Protein AF-A0A1E4U0D0-F1 (afdb_monomer_lite)

Foldseek 3Di:
DDDDPVNVVVVCVVVCVVVVVVVVVVVVCCVDPVVVVVVVVLVVLVVVVCVVPVCLVVDDPVVSVVVSVVVVCVVVVVVVVVVVVVVVVVVVVVVVVVVVVVVVVVVVVVVVVPPPPDDDD

Organism: NCBI:txid669874

InterPro domains:
  IPR055264 BOD1/SHG1 domain [PF05205] (7-103)

pLDDT: mean 73.07, std 14.25, range [39.97, 93.31]

Sequence (121 aa):
MEQDPKQLLNVYKKKGYFDNERKQLLDNFKSSSNYNKLVEDLKEFVTRKVKENPEILFKNKGQMAALIQGEFINSYSLEINKLTRVNNDTKKELQDKIFKDIKSLIEIDTVGQGKEQQKAD

Radius of gyration: 27.48 Å; chains: 1; bounding box: 97×25×54 Å

Structure (mmCIF, N/CA/C/O backbone):
data_AF-A0A1E4U0D0-F1
#
_entry.id   AF-A0A1E4U0D0-F1
#
loop_
_atom_site.group_PDB
_atom_site.id
_atom_site.type_symbol
_atom_site.label_atom_id
_atom_site.label_alt_id
_atom_site.label_comp_id
_atom_site.label_asym_id
_atom_site.label_entity_id
_atom_site.label_seq_id
_atom_site.pdbx_PDB_ins_code
_atom_site.Cartn_x
_atom_site.Cartn_y
_atom_site.Cartn_z
_atom_site.occupancy
_atom_site.B_iso_or_equiv
_atom_site.auth_seq_id
_atom_site.auth_comp_id
_atom_site.auth_asym_id
_atom_site.auth_atom_id
_atom_site.pdbx_PDB_model_num
ATOM 1 N N . MET A 1 1 ? 24.070 5.489 -35.897 1.00 43.84 1 MET A N 1
ATOM 2 C CA . MET A 1 1 ? 23.100 6.563 -35.601 1.00 43.84 1 MET A CA 1
ATOM 3 C C . MET A 1 1 ? 22.718 6.431 -34.143 1.00 43.84 1 MET A C 1
ATOM 5 O O . MET A 1 1 ? 22.074 5.456 -33.778 1.00 43.84 1 MET A O 1
ATOM 9 N N . GLU A 1 2 ? 23.225 7.337 -33.317 1.00 52.22 2 GLU A N 1
ATOM 10 C CA . GLU A 1 2 ? 22.954 7.402 -31.881 1.00 52.22 2 GLU A CA 1
ATOM 11 C C . GLU A 1 2 ? 21.475 7.775 -31.689 1.00 52.22 2 GLU A C 1
ATOM 13 O O . GLU A 1 2 ? 21.021 8.777 -32.242 1.00 52.22 2 GLU A O 1
ATOM 18 N N . GLN A 1 3 ? 20.682 6.933 -31.018 1.00 65.94 3 GLN A N 1
ATOM 19 C CA . GLN A 1 3 ? 19.269 7.252 -30.793 1.00 65.94 3 GLN A CA 1
ATOM 20 C C . GLN A 1 3 ? 19.157 8.301 -29.686 1.00 65.94 3 GLN A C 1
ATOM 22 O O . GLN A 1 3 ? 19.582 8.057 -28.559 1.00 65.94 3 GLN A O 1
ATOM 27 N N . ASP A 1 4 ? 18.550 9.446 -30.009 1.00 80.88 4 ASP A N 1
ATOM 28 C CA . ASP A 1 4 ? 18.198 10.492 -29.046 1.00 80.88 4 ASP A CA 1
ATOM 29 C C . ASP A 1 4 ? 17.421 9.867 -27.862 1.00 80.88 4 ASP A C 1
ATOM 31 O O . ASP A 1 4 ? 16.410 9.185 -28.088 1.00 80.88 4 ASP A O 1
ATOM 35 N N . PRO A 1 5 ? 17.843 10.090 -26.601 1.00 79.00 5 PRO A N 1
ATOM 36 C CA . PRO A 1 5 ? 17.157 9.597 -25.405 1.00 79.00 5 PRO A CA 1
ATOM 37 C C . PRO A 1 5 ? 15.639 9.840 -25.393 1.00 79.00 5 PRO A C 1
ATOM 39 O O . PRO A 1 5 ? 14.879 9.022 -24.862 1.00 79.00 5 PRO A O 1
ATOM 42 N N . LYS A 1 6 ? 15.157 10.923 -26.019 1.00 82.31 6 LYS A N 1
ATOM 43 C CA . LYS A 1 6 ? 13.714 11.203 -26.139 1.00 82.31 6 LYS A CA 1
ATOM 44 C C . LYS A 1 6 ? 12.990 10.219 -27.060 1.00 82.31 6 LYS A C 1
ATOM 46 O O . LYS A 1 6 ? 11.843 9.851 -26.793 1.00 82.31 6 LYS A O 1
ATOM 51 N N . GLN A 1 7 ? 13.641 9.776 -28.132 1.00 82.00 7 GLN A N 1
ATOM 52 C CA . GLN A 1 7 ? 13.082 8.790 -29.056 1.00 82.00 7 GLN A CA 1
ATOM 53 C C . GLN A 1 7 ? 13.008 7.411 -28.397 1.00 82.00 7 GLN A C 1
ATOM 55 O O . GLN A 1 7 ? 11.966 6.757 -28.476 1.00 82.00 7 GLN A O 1
ATOM 60 N N . LEU A 1 8 ? 14.051 7.024 -27.658 1.00 79.88 8 LEU A N 1
ATOM 61 C CA . LEU A 1 8 ? 14.071 5.792 -26.863 1.00 79.88 8 LEU A CA 1
ATOM 62 C C . LEU A 1 8 ? 12.940 5.761 -25.826 1.00 79.88 8 LEU A C 1
ATOM 64 O O . LEU A 1 8 ? 12.212 4.771 -25.739 1.00 79.88 8 LEU A O 1
ATOM 68 N N . LEU A 1 9 ? 12.721 6.865 -25.103 1.00 81.50 9 LEU A N 1
ATOM 69 C CA . LEU A 1 9 ? 11.625 6.976 -24.135 1.00 81.50 9 LEU A CA 1
ATOM 70 C C . LEU A 1 9 ? 10.245 6.824 -24.795 1.00 81.50 9 LEU A C 1
ATOM 72 O O . LEU A 1 9 ? 9.367 6.141 -24.264 1.00 81.50 9 LEU A O 1
ATOM 76 N N . ASN A 1 10 ? 10.046 7.441 -25.961 1.00 80.56 10 ASN A N 1
ATOM 77 C CA . ASN A 1 10 ? 8.787 7.342 -26.698 1.00 80.56 10 ASN A CA 1
ATOM 78 C C . ASN A 1 10 ? 8.530 5.922 -27.211 1.00 80.56 10 ASN A C 1
ATOM 80 O O . ASN A 1 10 ? 7.397 5.446 -27.135 1.00 80.56 10 ASN A O 1
ATOM 84 N N . VAL A 1 11 ? 9.564 5.232 -27.695 1.00 81.44 11 VAL A N 1
ATOM 85 C CA . VAL A 1 11 ? 9.466 3.824 -28.103 1.00 81.44 11 VAL A CA 1
ATOM 86 C C . VAL A 1 11 ? 9.152 2.939 -26.898 1.00 81.44 11 VAL A C 1
ATOM 88 O O . VAL A 1 11 ? 8.252 2.105 -26.984 1.00 81.44 11 VAL A O 1
ATOM 91 N N . TYR A 1 12 ? 9.828 3.151 -25.767 1.00 78.69 12 TYR A N 1
ATOM 92 C CA . TYR A 1 12 ? 9.607 2.395 -24.533 1.00 78.69 12 TYR A CA 1
ATOM 93 C C . TYR A 1 12 ? 8.161 2.513 -24.026 1.00 78.69 12 TYR A C 1
ATOM 95 O O . TYR A 1 12 ? 7.524 1.504 -23.719 1.00 78.69 12 TYR A O 1
ATOM 103 N N . LYS A 1 13 ? 7.606 3.734 -24.018 1.00 79.06 13 LYS A N 1
ATOM 104 C CA . LYS A 1 13 ? 6.204 3.987 -23.646 1.00 79.06 13 LYS A CA 1
ATOM 105 C C . LYS A 1 13 ? 5.216 3.393 -24.652 1.00 79.06 13 LYS A C 1
ATOM 107 O O . LYS A 1 13 ? 4.300 2.689 -24.247 1.00 79.06 13 LYS A O 1
ATOM 112 N N . LYS A 1 14 ? 5.406 3.631 -25.958 1.00 85.12 14 LYS A N 1
ATOM 113 C CA . LYS A 1 14 ? 4.504 3.121 -27.013 1.00 85.12 14 LYS A CA 1
ATOM 114 C C . LYS A 1 14 ? 4.439 1.596 -27.057 1.00 85.12 14 LYS A C 1
ATOM 116 O O . LYS A 1 14 ? 3.398 1.049 -27.399 1.00 85.12 14 LYS A O 1
ATOM 121 N N . LYS A 1 15 ? 5.537 0.916 -26.720 1.00 87.06 15 LYS A N 1
ATOM 122 C CA . LYS A 1 15 ? 5.593 -0.549 -26.646 1.00 87.06 15 LYS A CA 1
ATOM 123 C C . LYS A 1 15 ? 4.954 -1.127 -25.377 1.00 87.06 15 LYS A C 1
ATOM 125 O O . LYS A 1 15 ? 4.898 -2.345 -25.248 1.00 87.06 15 LYS A O 1
ATOM 130 N N . GLY A 1 16 ? 4.490 -0.288 -24.447 1.00 87.25 16 GLY A N 1
ATOM 131 C CA . GLY A 1 16 ? 3.831 -0.731 -23.217 1.00 87.25 16 GLY A CA 1
ATOM 132 C C . GLY A 1 16 ? 4.770 -1.402 -22.213 1.00 87.25 16 GLY A C 1
ATOM 133 O O . GLY A 1 16 ? 4.301 -2.067 -21.295 1.00 87.25 16 GLY A O 1
ATOM 134 N N . TYR A 1 17 ? 6.092 -1.245 -22.356 1.00 85.62 17 TYR A N 1
ATOM 135 C CA . TYR A 1 17 ? 7.044 -1.879 -21.439 1.00 85.62 17 TYR A CA 1
ATOM 136 C C . TYR A 1 17 ? 6.864 -1.388 -20.006 1.00 85.62 17 TYR A C 1
ATOM 138 O O . TYR A 1 17 ? 6.862 -2.197 -19.090 1.00 85.62 17 TYR A O 1
ATOM 146 N N . PHE A 1 18 ? 6.606 -0.093 -19.817 1.00 82.69 18 PHE A N 1
ATOM 147 C CA . PHE A 1 18 ? 6.298 0.452 -18.496 1.00 82.69 18 PHE A CA 1
ATOM 148 C C . PHE A 1 18 ? 5.082 -0.226 -17.848 1.00 82.69 18 PHE A C 1
ATOM 150 O O . PHE A 1 18 ? 5.133 -0.603 -16.680 1.00 82.69 18 PHE A O 1
ATOM 157 N N . ASP A 1 19 ? 3.994 -0.398 -18.602 1.00 85.88 19 ASP A N 1
ATOM 158 C CA . ASP A 1 19 ? 2.770 -1.008 -18.082 1.00 85.88 19 ASP A CA 1
ATOM 159 C C . ASP A 1 19 ? 2.967 -2.496 -17.773 1.00 85.88 19 ASP A C 1
ATOM 161 O O . ASP A 1 19 ? 2.460 -2.987 -16.762 1.00 85.88 19 ASP A O 1
ATOM 165 N N . ASN A 1 20 ? 3.755 -3.200 -18.592 1.00 88.88 20 ASN A N 1
ATOM 166 C CA . ASN A 1 20 ? 4.124 -4.593 -18.350 1.00 88.88 20 ASN A CA 1
ATOM 167 C C . ASN A 1 20 ? 4.979 -4.750 -17.090 1.00 88.88 20 ASN A C 1
ATOM 169 O O . ASN A 1 20 ? 4.644 -5.573 -16.241 1.00 88.88 20 ASN A O 1
ATOM 173 N N . GLU A 1 21 ? 6.023 -3.937 -16.931 1.00 88.38 21 GLU A N 1
ATOM 174 C CA . GLU A 1 21 ? 6.866 -3.937 -15.729 1.00 88.38 21 GLU A CA 1
ATOM 175 C C . GLU A 1 21 ? 6.043 -3.595 -14.483 1.00 88.38 21 GLU A C 1
ATOM 177 O O . GLU A 1 21 ? 6.121 -4.277 -13.463 1.00 88.38 21 GLU A O 1
ATOM 182 N N . ARG A 1 22 ? 5.166 -2.586 -14.574 1.00 84.25 22 ARG A N 1
ATOM 183 C CA . ARG A 1 22 ? 4.253 -2.222 -13.484 1.00 84.25 22 ARG A CA 1
ATOM 184 C C . ARG A 1 22 ? 3.334 -3.384 -13.103 1.00 84.25 22 ARG A C 1
ATOM 186 O O . ARG A 1 22 ? 3.099 -3.608 -11.914 1.00 84.25 22 ARG A O 1
ATOM 193 N N . LYS A 1 23 ? 2.797 -4.105 -14.089 1.00 92.00 23 LYS A N 1
ATOM 194 C CA . LYS A 1 23 ? 1.945 -5.274 -13.858 1.00 92.00 23 LYS A CA 1
ATOM 195 C C . LYS A 1 23 ? 2.730 -6.405 -13.197 1.00 92.00 23 LYS A C 1
ATOM 197 O O . LYS A 1 23 ? 2.281 -6.918 -12.178 1.00 92.00 23 LYS A O 1
ATOM 202 N N . GLN A 1 24 ? 3.907 -6.740 -13.722 1.00 92.88 24 GLN A N 1
ATOM 203 C CA . GLN A 1 24 ? 4.771 -7.772 -13.148 1.00 92.88 24 GLN A CA 1
ATOM 204 C C . GLN A 1 24 ? 5.170 -7.440 -11.711 1.00 92.88 24 GLN A C 1
ATOM 206 O O . GLN A 1 24 ? 5.067 -8.294 -10.836 1.00 92.88 24 GLN A O 1
ATOM 211 N N . LEU A 1 25 ? 5.547 -6.191 -11.435 1.00 90.62 25 LEU A N 1
ATOM 212 C CA . LEU A 1 25 ? 5.862 -5.737 -10.084 1.00 90.62 25 LEU A CA 1
ATOM 213 C C . LEU A 1 25 ? 4.676 -5.938 -9.130 1.00 90.62 25 LEU A C 1
ATOM 215 O O . LEU A 1 25 ? 4.857 -6.415 -8.009 1.00 90.62 25 LEU A O 1
ATOM 219 N N . LEU A 1 26 ? 3.462 -5.600 -9.573 1.00 88.25 26 LEU A N 1
ATOM 220 C CA . LEU A 1 26 ? 2.252 -5.777 -8.776 1.00 88.25 26 LEU A CA 1
ATOM 221 C C . LEU A 1 26 ? 1.927 -7.257 -8.537 1.00 88.25 26 LEU A C 1
ATOM 223 O O . LEU A 1 26 ? 1.541 -7.626 -7.428 1.00 88.25 26 LEU A O 1
ATOM 227 N N . ASP A 1 27 ? 2.068 -8.096 -9.558 1.00 93.31 27 ASP A N 1
ATOM 228 C CA . ASP A 1 27 ? 1.790 -9.528 -9.455 1.00 93.31 27 ASP A CA 1
ATOM 229 C C . ASP A 1 27 ? 2.817 -10.218 -8.542 1.00 93.31 27 ASP A C 1
ATOM 231 O O . ASP A 1 27 ? 2.438 -10.967 -7.638 1.00 93.31 27 ASP A O 1
ATOM 235 N N . ASN A 1 28 ? 4.096 -9.854 -8.664 1.00 92.50 28 ASN A N 1
ATOM 236 C CA . ASN A 1 28 ? 5.154 -10.296 -7.757 1.00 92.50 28 ASN A CA 1
ATOM 237 C C . ASN A 1 28 ? 4.861 -9.866 -6.317 1.00 92.50 28 ASN A C 1
ATOM 239 O O . ASN A 1 28 ? 4.946 -10.686 -5.401 1.00 92.50 28 ASN A O 1
ATOM 243 N N . PHE A 1 29 ? 4.448 -8.611 -6.108 1.00 90.38 29 PHE A N 1
ATOM 244 C CA . PHE A 1 29 ? 4.056 -8.131 -4.786 1.00 90.38 29 PHE A CA 1
ATOM 245 C C . PHE A 1 29 ? 2.919 -8.971 -4.194 1.00 90.38 29 PHE A C 1
ATOM 247 O O . PHE A 1 29 ? 3.065 -9.451 -3.073 1.00 90.38 29 PHE A O 1
ATOM 254 N N . LYS A 1 30 ? 1.840 -9.226 -4.946 1.00 90.19 30 LYS A N 1
ATOM 255 C CA . LYS A 1 30 ? 0.706 -10.054 -4.485 1.00 90.19 30 LYS A CA 1
ATOM 256 C C . LYS A 1 30 ? 1.107 -11.483 -4.117 1.00 90.19 30 LYS A C 1
ATOM 258 O O . LYS A 1 30 ? 0.483 -12.078 -3.249 1.00 90.19 30 LYS A O 1
ATOM 263 N N . SER A 1 31 ? 2.129 -12.030 -4.773 1.00 91.75 31 SER A N 1
ATOM 264 C CA . SER A 1 31 ? 2.655 -13.368 -4.473 1.00 91.75 31 SER A CA 1
ATOM 265 C C . SER A 1 31 ? 3.620 -13.407 -3.277 1.00 91.75 31 SER A C 1
ATOM 267 O O . SER A 1 31 ? 3.971 -14.481 -2.795 1.00 91.75 31 SER A O 1
ATOM 269 N N . SER A 1 32 ? 4.063 -12.245 -2.791 1.00 92.00 32 SER A N 1
ATOM 270 C CA . SER A 1 32 ? 5.061 -12.140 -1.725 1.00 92.00 32 SER A CA 1
ATOM 271 C C . SER A 1 32 ? 4.462 -12.294 -0.321 1.00 92.00 32 SER A C 1
ATOM 273 O O . SER A 1 32 ? 3.293 -11.997 -0.076 1.00 92.00 32 SER A O 1
ATOM 275 N N . SER A 1 33 ? 5.301 -12.662 0.651 1.00 89.38 33 SER A N 1
ATOM 276 C CA . SER A 1 33 ? 4.928 -12.679 2.074 1.00 89.38 33 SER A CA 1
ATOM 277 C C . SER A 1 33 ? 4.520 -11.298 2.604 1.00 89.38 33 SER A C 1
ATOM 279 O O . SER A 1 33 ? 3.666 -11.205 3.483 1.00 89.38 33 SER A O 1
ATOM 281 N N . ASN A 1 34 ? 5.071 -10.221 2.034 1.00 84.69 34 ASN A N 1
ATOM 282 C CA . ASN A 1 34 ? 4.723 -8.848 2.400 1.00 84.69 34 ASN A CA 1
ATOM 283 C C . ASN A 1 34 ? 3.262 -8.513 2.083 1.00 84.69 34 ASN A C 1
ATOM 285 O O . ASN A 1 34 ? 2.647 -7.745 2.819 1.00 84.69 34 ASN A O 1
ATOM 289 N N . TYR A 1 35 ? 2.690 -9.094 1.023 1.00 88.69 35 TYR A N 1
ATOM 290 C CA . TYR A 1 35 ? 1.268 -8.926 0.725 1.00 88.69 35 TYR A CA 1
ATOM 291 C C . TYR A 1 35 ? 0.393 -9.572 1.799 1.00 88.69 35 TYR A C 1
ATOM 293 O O . TYR A 1 35 ? -0.544 -8.941 2.279 1.00 88.69 35 TYR A O 1
ATOM 301 N N . ASN A 1 36 ? 0.733 -10.788 2.233 1.00 87.62 36 ASN A N 1
ATOM 302 C CA . ASN A 1 36 ? -0.000 -11.464 3.306 1.00 87.62 36 ASN A CA 1
ATOM 303 C C . ASN A 1 36 ? 0.061 -10.664 4.609 1.00 87.62 36 ASN A C 1
ATOM 305 O O . ASN A 1 36 ? -0.977 -10.430 5.223 1.00 87.62 36 ASN A O 1
ATOM 309 N N . LYS A 1 37 ? 1.247 -10.154 4.960 1.00 87.88 37 LYS A N 1
ATOM 310 C CA . LYS A 1 37 ? 1.425 -9.279 6.122 1.00 87.88 37 LYS A CA 1
ATOM 311 C C . LYS A 1 37 ? 0.573 -8.010 6.021 1.00 87.88 37 LYS A C 1
ATOM 313 O O . LYS A 1 37 ? -0.133 -7.672 6.960 1.00 87.88 37 LYS A O 1
ATOM 318 N N . LEU A 1 38 ? 0.562 -7.349 4.860 1.00 84.62 38 LEU A N 1
ATOM 319 C CA . LEU A 1 38 ? -0.284 -6.173 4.636 1.00 84.62 38 LEU A CA 1
ATOM 320 C C . LEU A 1 38 ? -1.777 -6.495 4.814 1.00 84.62 38 LEU A C 1
ATOM 322 O O . LEU A 1 38 ? -2.523 -5.693 5.373 1.00 84.62 38 LEU A O 1
ATOM 326 N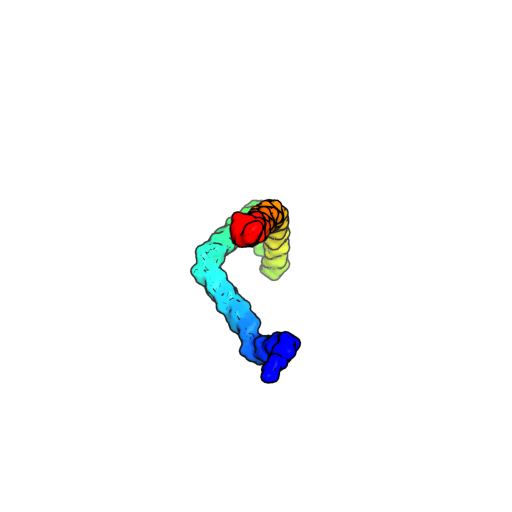 N . VAL A 1 39 ? -2.228 -7.655 4.332 1.00 85.94 39 VAL A N 1
ATOM 327 C CA . VAL A 1 39 ? -3.619 -8.098 4.493 1.00 85.94 39 VAL A CA 1
ATOM 328 C C . VAL A 1 39 ? -3.952 -8.367 5.963 1.00 85.94 39 VAL A C 1
ATOM 330 O O . VAL A 1 39 ? -5.053 -8.028 6.401 1.00 85.94 39 VAL A O 1
ATOM 333 N N . GLU A 1 40 ? -3.038 -8.969 6.722 1.00 88.50 40 GLU A N 1
ATOM 334 C CA . GLU A 1 40 ? -3.199 -9.210 8.161 1.00 88.50 40 GLU A CA 1
ATOM 335 C C . GLU A 1 40 ? -3.281 -7.902 8.946 1.00 88.50 40 GLU A C 1
ATOM 337 O O . GLU A 1 40 ? -4.267 -7.690 9.657 1.00 88.50 40 GLU A O 1
ATOM 342 N N . ASP A 1 41 ? -2.337 -6.988 8.725 1.00 84.25 41 ASP A N 1
ATOM 343 C CA . ASP A 1 41 ? -2.333 -5.672 9.360 1.0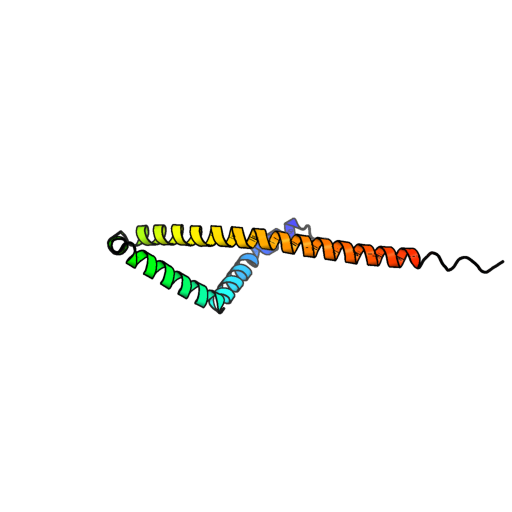0 84.25 41 ASP A CA 1
ATOM 344 C C . ASP A 1 41 ? -3.637 -4.905 9.070 1.00 84.25 41 ASP A C 1
ATOM 346 O O . ASP A 1 41 ? -4.228 -4.274 9.951 1.00 84.25 41 ASP A O 1
ATOM 350 N N . LEU A 1 42 ? -4.136 -4.983 7.830 1.00 83.38 42 LEU A N 1
ATOM 351 C CA . LEU A 1 42 ? -5.374 -4.317 7.430 1.00 83.38 42 LEU A CA 1
ATOM 352 C C . LEU A 1 42 ? -6.600 -4.932 8.119 1.00 83.38 42 LEU A C 1
ATOM 354 O O . LEU A 1 42 ? -7.493 -4.201 8.554 1.00 83.38 42 LEU A O 1
ATOM 358 N N . LYS A 1 43 ? -6.645 -6.261 8.276 1.00 86.75 43 LYS A N 1
ATOM 359 C CA . LYS A 1 43 ? -7.703 -6.941 9.043 1.00 86.75 43 LYS A CA 1
ATOM 360 C C . LYS A 1 43 ? -7.671 -6.543 10.513 1.00 86.75 43 LYS A C 1
ATOM 362 O O . LYS A 1 43 ? -8.732 -6.281 11.087 1.00 86.75 43 LYS A O 1
ATOM 367 N N . GLU A 1 44 ? -6.490 -6.486 11.120 1.00 87.25 44 GLU A N 1
ATOM 368 C CA . GLU A 1 44 ? -6.331 -6.070 12.514 1.00 87.25 44 GLU A CA 1
ATOM 369 C C . GLU A 1 44 ? -6.771 -4.615 12.701 1.00 87.25 44 GLU A C 1
ATOM 371 O O . GLU A 1 44 ? -7.574 -4.315 13.590 1.00 87.25 44 GLU A O 1
ATOM 376 N N . PHE A 1 45 ? -6.337 -3.726 11.806 1.00 83.19 45 PHE A N 1
ATOM 377 C CA . PHE A 1 45 ? -6.721 -2.320 11.816 1.00 83.19 45 PHE A CA 1
ATOM 378 C C . PHE A 1 45 ? -8.239 -2.141 11.724 1.00 83.19 45 PHE A C 1
ATOM 380 O O . PHE A 1 45 ? -8.830 -1.443 12.551 1.00 83.19 45 PHE A O 1
ATOM 387 N N . VAL A 1 46 ? -8.887 -2.802 10.759 1.00 83.38 46 VAL A N 1
ATOM 388 C CA . VAL A 1 46 ? -10.349 -2.761 10.599 1.00 83.38 46 VAL A CA 1
ATOM 389 C C . VAL A 1 46 ? -11.042 -3.311 11.842 1.00 83.38 46 VAL A C 1
ATOM 391 O O . VAL A 1 46 ? -11.964 -2.682 12.357 1.00 83.38 46 VAL A O 1
ATOM 394 N N . THR A 1 47 ? -10.580 -4.448 12.365 1.00 86.81 47 THR A N 1
ATOM 395 C CA . THR A 1 47 ? -11.156 -5.072 13.564 1.00 86.81 47 THR A CA 1
ATOM 396 C C . THR A 1 47 ? -11.085 -4.134 14.763 1.00 86.81 47 THR A C 1
ATOM 398 O O . THR A 1 47 ? -12.070 -3.971 15.485 1.00 86.81 47 THR A O 1
ATOM 401 N N . ARG A 1 48 ? -9.941 -3.478 14.968 1.00 87.25 48 ARG A N 1
ATOM 402 C CA . ARG A 1 48 ? -9.762 -2.490 16.031 1.00 87.25 48 ARG A CA 1
ATOM 403 C C . ARG A 1 48 ? -10.694 -1.293 15.843 1.00 87.25 48 ARG A C 1
ATOM 405 O O . ARG A 1 48 ? -11.360 -0.904 16.795 1.00 87.25 48 ARG A O 1
ATOM 412 N N . LYS A 1 49 ? -10.815 -0.765 14.623 1.00 83.06 49 LYS A N 1
ATOM 413 C CA . LYS A 1 49 ? -11.704 0.369 14.323 1.00 83.06 49 LYS A CA 1
ATOM 414 C C . LYS A 1 49 ? -13.178 0.049 14.543 1.00 83.06 49 LYS A C 1
ATOM 416 O O . LYS A 1 49 ? -13.905 0.874 15.084 1.00 83.06 49 LYS A O 1
ATOM 421 N N . VAL A 1 50 ? -13.606 -1.158 14.183 1.00 85.19 50 VAL A N 1
ATOM 422 C CA . VAL A 1 50 ? -14.970 -1.637 14.443 1.00 85.19 50 VAL A CA 1
ATOM 423 C C . VAL A 1 50 ? -15.221 -1.816 15.943 1.00 85.19 50 VAL A C 1
ATOM 425 O O . VAL A 1 50 ? -16.306 -1.490 16.410 1.00 85.19 50 VAL A O 1
ATOM 428 N N . LYS A 1 51 ? -14.232 -2.287 16.717 1.00 88.56 51 LYS A N 1
ATOM 429 C CA . LYS A 1 51 ? -14.341 -2.360 18.185 1.00 88.56 51 LYS A CA 1
ATOM 430 C C . LYS A 1 51 ? -14.424 -0.973 18.833 1.00 88.56 51 LYS A C 1
ATOM 432 O O . LYS A 1 51 ? -15.210 -0.794 19.754 1.00 88.56 51 LYS A O 1
ATOM 437 N N . GLU A 1 52 ? -13.623 -0.017 18.360 1.00 87.56 52 GLU A N 1
ATOM 438 C CA . GLU A 1 52 ? -13.622 1.377 18.834 1.00 87.56 52 GLU A CA 1
ATOM 439 C C . GLU A 1 52 ? -14.935 2.099 18.488 1.00 87.56 52 GLU A C 1
ATOM 441 O O . GLU A 1 52 ? -15.435 2.890 19.285 1.00 87.56 52 GLU A O 1
ATOM 446 N N . ASN A 1 53 ? -15.502 1.830 17.308 1.00 83.00 53 ASN A N 1
ATOM 447 C CA . ASN A 1 53 ? -16.748 2.433 16.850 1.00 83.00 53 ASN A CA 1
ATOM 448 C C . ASN A 1 53 ? -17.598 1.433 16.040 1.00 83.00 53 ASN A C 1
ATOM 450 O O . ASN A 1 53 ? -17.501 1.395 14.808 1.00 83.00 53 ASN A O 1
ATOM 454 N N . PRO A 1 54 ? -18.478 0.658 16.701 1.00 83.25 54 PRO A N 1
ATOM 455 C CA . PRO A 1 54 ? -19.336 -0.317 16.029 1.00 83.25 54 PRO A CA 1
ATOM 456 C C . PRO A 1 54 ? -20.299 0.313 15.020 1.00 83.25 54 PRO A C 1
ATOM 458 O O . PRO A 1 54 ? -20.651 -0.324 14.026 1.00 83.2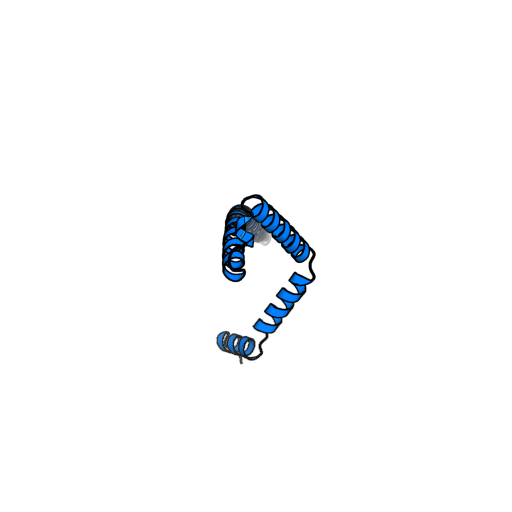5 54 PRO A O 1
ATOM 461 N N . GLU A 1 55 ? -20.685 1.580 15.220 1.00 82.81 55 GLU A N 1
ATOM 462 C CA . GLU A 1 55 ? -21.609 2.277 14.322 1.00 82.81 55 GLU A CA 1
ATOM 463 C C . GLU A 1 55 ? -21.038 2.509 12.928 1.00 82.81 55 GLU A C 1
ATOM 465 O O . GLU A 1 55 ? -21.783 2.748 11.973 1.00 82.81 55 GLU A O 1
ATOM 470 N N . ILE A 1 56 ? -19.715 2.388 12.779 1.00 76.81 56 ILE A N 1
ATOM 471 C CA . ILE A 1 56 ? -19.067 2.468 11.479 1.00 76.81 56 ILE A CA 1
ATOM 472 C C . ILE A 1 56 ? -19.659 1.435 10.512 1.00 76.81 56 ILE A C 1
ATOM 474 O O . ILE A 1 56 ? -19.831 1.765 9.342 1.00 76.81 56 ILE A O 1
ATOM 478 N N . LEU A 1 57 ? -20.060 0.253 11.015 1.00 72.50 57 LEU A N 1
ATOM 479 C CA . LEU A 1 57 ? -20.689 -0.840 10.261 1.00 72.50 57 LEU A CA 1
ATOM 480 C C . LEU A 1 57 ? -22.059 -0.490 9.675 1.00 72.50 57 LEU A C 1
ATOM 482 O O . LEU A 1 57 ? -22.454 -1.081 8.670 1.00 72.50 57 LEU A O 1
ATOM 486 N N . PHE A 1 58 ? -22.758 0.477 10.269 1.00 75.94 58 PHE A N 1
ATOM 487 C CA . PHE A 1 58 ? -24.080 0.920 9.825 1.00 75.94 58 PHE A CA 1
ATOM 488 C C . PHE A 1 58 ? -24.019 2.099 8.843 1.00 75.94 58 PHE A C 1
ATOM 490 O O . PHE A 1 58 ? -25.042 2.476 8.272 1.00 75.94 58 PHE A O 1
ATOM 497 N N . LYS A 1 59 ? -22.833 2.676 8.600 1.00 70.00 59 LYS A N 1
ATOM 498 C CA . LYS A 1 59 ? -22.638 3.715 7.576 1.00 70.00 59 LYS A CA 1
ATOM 499 C C . LYS A 1 59 ? -22.604 3.104 6.174 1.00 70.00 59 LYS A C 1
ATOM 501 O O . LYS A 1 59 ? -22.294 1.929 5.986 1.00 70.00 59 LYS A O 1
ATOM 506 N N . ASN A 1 60 ? -22.869 3.927 5.157 1.00 75.19 60 ASN A N 1
ATOM 507 C CA . ASN A 1 60 ? -22.759 3.516 3.757 1.00 75.19 60 ASN A CA 1
ATOM 508 C C . ASN A 1 60 ? -21.387 2.875 3.484 1.00 75.19 60 ASN A C 1
ATOM 510 O O . ASN A 1 60 ? -20.348 3.488 3.740 1.00 75.19 60 ASN A O 1
ATOM 514 N N . LYS A 1 61 ? -21.389 1.660 2.916 1.00 72.94 61 LYS A N 1
ATOM 515 C CA . LYS A 1 61 ? -20.187 0.828 2.705 1.00 72.94 61 LYS A CA 1
ATOM 516 C C . LYS A 1 61 ? -19.040 1.583 2.018 1.00 72.94 61 LYS A C 1
ATOM 518 O O . LYS A 1 61 ? -17.886 1.426 2.400 1.00 72.94 61 LYS A O 1
ATOM 523 N N . GLY A 1 62 ? -19.356 2.439 1.042 1.00 75.25 62 GLY A N 1
ATOM 524 C CA . GLY A 1 62 ? -18.361 3.255 0.336 1.00 75.25 62 GLY A CA 1
ATOM 525 C C . GLY A 1 62 ? -17.736 4.356 1.201 1.00 75.25 62 GLY A C 1
ATOM 526 O O . GLY A 1 62 ? -16.526 4.555 1.163 1.00 75.25 62 GLY A O 1
ATOM 527 N N . GLN A 1 63 ? -18.536 5.035 2.027 1.00 73.38 63 GLN A N 1
ATOM 528 C CA . GLN A 1 63 ? -18.043 6.087 2.920 1.00 73.38 63 GLN A CA 1
ATOM 529 C C . GLN A 1 63 ? -17.183 5.504 4.045 1.00 73.38 63 GLN A C 1
ATOM 531 O O . GLN A 1 63 ? -16.147 6.068 4.384 1.00 73.38 63 GLN A O 1
ATOM 536 N N . MET A 1 64 ? -17.576 4.349 4.588 1.00 79.56 64 MET A N 1
ATOM 537 C CA . MET A 1 64 ? -16.755 3.605 5.544 1.00 79.56 64 MET A CA 1
ATOM 538 C C . MET A 1 64 ? -15.408 3.217 4.930 1.00 79.56 64 MET A C 1
ATOM 540 O O . MET A 1 64 ? -14.374 3.489 5.535 1.00 79.56 64 MET A O 1
ATOM 544 N N . ALA A 1 65 ? -15.409 2.595 3.745 1.00 76.75 65 ALA A N 1
ATOM 545 C CA . ALA A 1 65 ? -14.177 2.166 3.089 1.00 76.75 65 ALA A CA 1
ATOM 546 C C . ALA A 1 65 ? -13.218 3.347 2.878 1.00 76.75 65 ALA A C 1
ATOM 548 O O . ALA A 1 65 ? -12.034 3.223 3.177 1.00 76.75 65 ALA A O 1
ATOM 549 N N . ALA A 1 66 ? -13.739 4.506 2.464 1.00 79.06 66 ALA A N 1
ATOM 550 C CA . ALA A 1 66 ? -12.952 5.725 2.305 1.00 79.06 66 ALA A CA 1
ATOM 551 C C . ALA A 1 66 ? -12.367 6.245 3.633 1.00 79.06 66 ALA A C 1
ATOM 553 O O . ALA A 1 66 ? -11.199 6.627 3.672 1.00 79.06 66 ALA A O 1
ATOM 554 N N . LEU A 1 67 ? -13.144 6.233 4.726 1.00 76.38 67 LEU A N 1
ATOM 555 C CA . LEU A 1 67 ? -12.670 6.657 6.052 1.00 76.38 67 LEU A CA 1
ATOM 556 C C . LEU A 1 67 ? -11.572 5.731 6.585 1.00 76.38 67 LEU A C 1
ATOM 558 O O . LEU A 1 67 ? -10.506 6.198 6.978 1.00 76.38 67 LEU A O 1
ATOM 562 N N . ILE A 1 68 ? -11.805 4.418 6.534 1.00 79.12 68 ILE A N 1
ATOM 563 C CA . ILE A 1 68 ? -10.832 3.409 6.968 1.00 79.12 68 ILE A CA 1
ATOM 564 C C . ILE A 1 68 ? -9.558 3.511 6.127 1.00 79.12 68 ILE A C 1
ATOM 566 O O . ILE A 1 68 ? -8.462 3.518 6.681 1.00 79.12 68 ILE A O 1
ATOM 570 N N . GLN A 1 69 ? -9.690 3.630 4.803 1.00 78.75 69 GLN A N 1
ATOM 571 C CA . GLN A 1 69 ? -8.553 3.776 3.898 1.00 78.75 69 GLN A CA 1
ATOM 572 C C . GLN A 1 69 ? -7.755 5.050 4.195 1.00 78.75 69 GLN A C 1
ATOM 574 O O . GLN A 1 69 ? -6.527 4.997 4.236 1.00 78.75 69 GLN A O 1
ATOM 579 N N . GLY A 1 70 ? -8.429 6.180 4.421 1.00 78.94 70 GLY A N 1
ATOM 580 C CA . GLY A 1 70 ? -7.776 7.446 4.752 1.00 78.94 70 GLY A CA 1
ATOM 581 C C . GLY A 1 70 ? -7.000 7.377 6.066 1.00 78.94 70 GLY A C 1
ATOM 582 O O . GLY A 1 70 ? -5.842 7.788 6.123 1.00 78.94 70 GLY A O 1
ATOM 583 N N . GLU A 1 71 ? -7.596 6.806 7.112 1.00 79.69 71 GLU A N 1
ATOM 584 C CA . GLU A 1 71 ? -6.917 6.638 8.400 1.00 79.69 71 GLU A CA 1
ATOM 585 C C . GLU A 1 71 ? -5.748 5.650 8.322 1.00 79.69 71 GLU A C 1
ATOM 587 O O . GLU A 1 71 ? -4.687 5.924 8.883 1.00 79.69 71 GLU A O 1
ATOM 592 N N . PHE A 1 72 ? -5.914 4.542 7.596 1.00 75.75 72 PHE A N 1
ATOM 593 C CA . PHE A 1 72 ? -4.857 3.558 7.369 1.00 75.75 72 PHE A CA 1
ATOM 594 C C . PHE A 1 72 ? -3.675 4.189 6.616 1.00 75.75 72 PHE A C 1
ATOM 596 O O . PHE A 1 72 ? -2.536 4.129 7.063 1.00 75.75 72 PHE A O 1
ATOM 603 N N . ILE A 1 73 ? -3.918 4.898 5.512 1.00 78.88 73 ILE A N 1
ATOM 604 C CA . ILE A 1 73 ? -2.842 5.582 4.775 1.00 78.88 73 ILE A CA 1
ATOM 605 C C . ILE A 1 73 ? -2.159 6.648 5.650 1.00 78.88 73 ILE A C 1
ATOM 607 O O . ILE A 1 73 ? -0.936 6.795 5.598 1.00 78.88 73 ILE A O 1
ATOM 611 N N . ASN A 1 74 ? -2.903 7.365 6.494 1.00 78.06 74 ASN A N 1
ATOM 612 C CA . ASN A 1 74 ? -2.321 8.355 7.402 1.00 78.06 74 ASN A CA 1
ATOM 613 C C . ASN A 1 74 ? -1.430 7.721 8.483 1.00 78.06 74 ASN A C 1
ATOM 615 O O . ASN A 1 74 ? -0.354 8.256 8.752 1.00 78.06 74 ASN A O 1
ATOM 619 N N . SER A 1 75 ? -1.805 6.574 9.061 1.00 72.38 75 SER A N 1
ATOM 620 C CA . SER A 1 75 ? -0.958 5.900 10.057 1.00 72.38 75 SER A CA 1
ATOM 621 C C . SER A 1 75 ? 0.347 5.397 9.439 1.00 72.38 75 SER A C 1
ATOM 623 O O . SER A 1 75 ? 1.425 5.662 9.973 1.00 72.38 75 SER A O 1
ATOM 625 N N . TYR A 1 76 ? 0.267 4.767 8.264 1.00 71.19 76 TYR A N 1
ATOM 626 C CA . TYR A 1 76 ? 1.447 4.255 7.567 1.00 71.19 76 TYR A CA 1
ATOM 627 C C . TYR A 1 76 ? 2.299 5.364 6.950 1.00 71.19 76 TYR A C 1
ATOM 629 O O . TYR A 1 76 ? 3.516 5.241 6.929 1.00 71.19 76 TYR A O 1
ATOM 637 N N . SER A 1 77 ? 1.722 6.473 6.478 1.0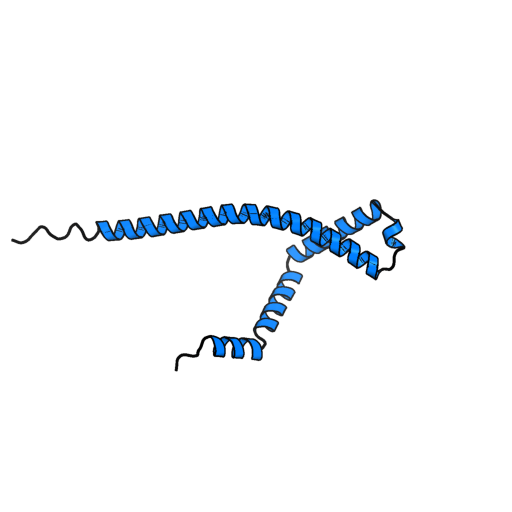0 70.00 77 SER A N 1
ATOM 638 C CA . SER A 1 77 ? 2.521 7.590 5.950 1.00 70.00 77 SER A CA 1
ATOM 639 C C . SER A 1 77 ? 3.358 8.258 7.044 1.00 70.00 77 SER A C 1
ATOM 641 O O . SER A 1 77 ? 4.506 8.627 6.797 1.00 70.00 77 SER A O 1
ATOM 643 N N . LEU A 1 78 ? 2.845 8.352 8.274 1.00 65.38 78 LEU A N 1
ATOM 644 C CA . LEU A 1 78 ? 3.616 8.822 9.427 1.00 65.38 78 LEU A CA 1
ATOM 645 C C . LEU A 1 78 ? 4.758 7.860 9.782 1.00 65.38 78 LEU A C 1
ATOM 647 O O . LEU A 1 78 ? 5.860 8.316 10.090 1.00 65.38 78 LEU A O 1
ATOM 651 N N . GLU A 1 79 ? 4.531 6.549 9.712 1.00 65.44 79 GLU A N 1
ATOM 652 C CA . GLU A 1 79 ? 5.567 5.534 9.945 1.00 65.44 79 GLU A CA 1
ATOM 653 C C . GLU A 1 79 ? 6.613 5.486 8.829 1.00 65.44 79 GLU A C 1
ATOM 655 O O . GLU A 1 79 ? 7.810 5.510 9.112 1.00 65.44 79 GLU A O 1
ATOM 660 N N . ILE A 1 80 ? 6.190 5.523 7.565 1.00 63.28 80 ILE A N 1
ATOM 661 C CA . ILE A 1 80 ? 7.082 5.610 6.407 1.00 63.28 80 ILE A CA 1
ATOM 662 C C . ILE A 1 80 ? 7.9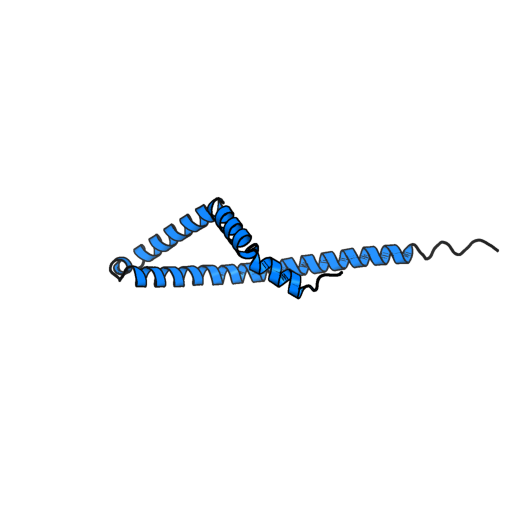16 6.885 6.500 1.00 63.28 80 ILE A C 1
ATOM 664 O O . ILE A 1 80 ? 9.124 6.819 6.313 1.00 63.28 80 ILE A O 1
ATOM 668 N N . ASN A 1 81 ? 7.340 8.032 6.861 1.00 62.38 81 ASN A N 1
ATOM 669 C CA . ASN A 1 81 ? 8.109 9.265 7.046 1.00 62.38 81 ASN A CA 1
ATOM 670 C C . ASN A 1 81 ? 9.160 9.144 8.162 1.00 62.38 81 ASN A C 1
ATOM 672 O O . ASN A 1 81 ? 10.263 9.674 8.016 1.00 62.38 81 ASN A O 1
ATOM 676 N N . LYS A 1 82 ? 8.865 8.421 9.250 1.00 62.44 82 LYS A N 1
ATOM 677 C CA . LYS A 1 82 ? 9.852 8.119 10.303 1.00 62.44 82 LYS A CA 1
ATOM 678 C C . LYS A 1 82 ? 10.965 7.206 9.779 1.00 62.44 82 LYS A C 1
ATOM 680 O O . LYS A 1 82 ? 12.135 7.535 9.946 1.00 62.44 82 LYS A O 1
ATOM 685 N N . LEU A 1 83 ? 10.615 6.123 9.085 1.00 59.72 83 LEU A N 1
ATOM 686 C CA . LEU A 1 83 ? 11.571 5.181 8.492 1.00 59.72 83 LEU A CA 1
ATOM 687 C C . LEU A 1 83 ? 12.430 5.829 7.398 1.00 59.72 83 LEU A C 1
ATOM 689 O O . LEU A 1 83 ? 13.622 5.565 7.319 1.00 59.72 83 LEU A O 1
ATOM 693 N N . THR A 1 84 ? 11.856 6.713 6.582 1.00 60.22 84 THR A N 1
ATOM 694 C CA . THR A 1 84 ? 12.556 7.403 5.486 1.00 60.22 84 THR A CA 1
ATOM 695 C C . THR A 1 84 ? 13.547 8.434 6.023 1.00 60.22 84 THR A C 1
ATOM 697 O O . THR A 1 84 ? 14.618 8.598 5.449 1.00 60.22 84 THR A O 1
ATOM 700 N N . ARG A 1 85 ? 13.234 9.097 7.149 1.00 59.50 85 ARG A N 1
ATOM 701 C CA . ARG A 1 85 ? 14.197 9.957 7.859 1.00 59.50 85 ARG A CA 1
ATOM 702 C C . ARG A 1 85 ? 15.398 9.148 8.348 1.00 59.50 85 ARG A C 1
ATOM 704 O O . ARG A 1 85 ? 16.515 9.511 8.010 1.00 59.50 85 ARG A O 1
ATOM 711 N N . VAL A 1 86 ? 15.156 8.012 9.005 1.00 55.59 86 VAL A N 1
ATOM 712 C CA . VAL A 1 86 ? 16.221 7.091 9.447 1.00 55.59 86 VAL A CA 1
ATOM 713 C C . VAL A 1 86 ? 17.049 6.582 8.258 1.00 55.59 86 VAL A C 1
ATOM 715 O O . VAL A 1 86 ? 18.273 6.602 8.304 1.00 55.59 86 VAL A O 1
ATOM 718 N N . ASN A 1 87 ? 16.400 6.207 7.151 1.00 59.00 87 ASN A N 1
ATOM 719 C CA . ASN A 1 87 ? 17.090 5.726 5.951 1.00 59.00 87 ASN A CA 1
ATOM 720 C C . ASN A 1 87 ? 17.919 6.810 5.249 1.00 59.00 87 ASN A C 1
ATOM 722 O O . ASN A 1 87 ? 18.901 6.482 4.590 1.00 59.00 87 ASN A O 1
ATOM 726 N N . ASN A 1 88 ? 17.543 8.088 5.348 1.00 61.91 88 ASN A N 1
ATOM 727 C CA . ASN A 1 88 ? 18.343 9.181 4.794 1.00 61.91 88 ASN A CA 1
ATOM 728 C C . ASN A 1 88 ? 19.653 9.369 5.567 1.00 61.91 88 ASN A C 1
ATOM 730 O O . ASN A 1 88 ? 20.672 9.652 4.940 1.00 61.91 88 ASN A O 1
ATOM 734 N N . ASP A 1 89 ? 19.645 9.145 6.882 1.00 61.75 89 ASP A N 1
ATOM 735 C CA . ASP A 1 89 ? 20.856 9.170 7.706 1.00 61.75 89 ASP A CA 1
ATOM 736 C C . ASP A 1 89 ? 21.778 7.996 7.341 1.00 61.75 89 ASP A C 1
ATOM 738 O O . ASP A 1 89 ? 22.953 8.200 7.040 1.00 61.75 89 ASP A O 1
ATOM 742 N N . THR A 1 90 ? 21.228 6.785 7.197 1.00 61.97 90 THR A N 1
ATOM 743 C CA . THR A 1 90 ? 21.997 5.605 6.751 1.00 61.97 90 THR A CA 1
ATOM 744 C C . THR A 1 90 ? 22.501 5.747 5.311 1.00 61.97 90 THR A C 1
ATOM 746 O O . THR A 1 90 ? 23.609 5.329 4.980 1.00 61.97 90 THR A O 1
ATOM 749 N N . LYS A 1 91 ? 21.707 6.363 4.427 1.00 58.84 91 LYS A N 1
ATOM 750 C CA . LYS A 1 91 ? 22.095 6.656 3.040 1.00 58.84 91 LYS A CA 1
ATOM 751 C C . LYS A 1 91 ? 23.227 7.678 2.983 1.00 58.84 91 LYS A C 1
ATOM 753 O O . LYS A 1 91 ? 24.116 7.527 2.149 1.00 58.84 91 LYS A O 1
ATOM 758 N N . LYS A 1 92 ? 23.200 8.688 3.854 1.00 70.69 92 LYS A N 1
ATOM 759 C CA . LYS A 1 92 ? 24.266 9.682 3.981 1.00 70.69 92 LYS A CA 1
ATOM 760 C C . LYS A 1 92 ? 25.556 9.037 4.485 1.00 70.69 92 LYS A C 1
ATOM 762 O O . LYS A 1 92 ? 26.590 9.219 3.860 1.00 70.69 92 LYS A O 1
ATOM 767 N N . GLU A 1 93 ? 25.484 8.189 5.509 1.00 67.94 93 GLU A N 1
ATOM 768 C CA . GLU A 1 93 ? 26.640 7.422 5.998 1.00 67.94 93 GLU A CA 1
ATOM 769 C C . GLU A 1 93 ? 27.227 6.490 4.928 1.00 67.94 93 GLU A C 1
ATOM 771 O O . GLU A 1 93 ? 28.447 6.392 4.780 1.00 67.94 93 GLU A O 1
ATOM 776 N N . LEU A 1 94 ? 26.375 5.826 4.139 1.00 57.62 94 LEU A N 1
ATOM 777 C CA . LEU A 1 94 ? 26.820 4.980 3.032 1.00 57.62 94 LEU A CA 1
ATOM 778 C C . LEU A 1 94 ? 27.492 5.810 1.928 1.00 57.62 94 LEU A C 1
ATOM 780 O O . LEU A 1 94 ? 28.515 5.396 1.388 1.00 57.62 94 LEU A O 1
ATOM 784 N N . GLN A 1 95 ? 26.936 6.982 1.606 1.00 58.69 95 GLN A N 1
ATOM 785 C CA . GLN A 1 95 ? 27.526 7.918 0.649 1.00 58.69 95 GLN A CA 1
ATOM 786 C C . GLN A 1 95 ? 28.873 8.446 1.139 1.00 58.69 95 GLN A C 1
ATOM 788 O O . GLN A 1 95 ? 29.827 8.418 0.368 1.00 58.69 95 GLN A O 1
ATOM 793 N N . ASP A 1 96 ? 28.978 8.846 2.405 1.00 70.12 96 ASP A N 1
ATOM 794 C CA . ASP A 1 96 ? 30.218 9.336 3.011 1.00 70.12 96 ASP A CA 1
ATOM 795 C C . ASP A 1 96 ? 31.295 8.240 3.034 1.00 70.12 96 ASP A C 1
ATOM 797 O O . ASP A 1 96 ? 32.466 8.504 2.748 1.00 70.12 96 ASP A O 1
ATOM 801 N N . LYS A 1 97 ? 30.902 6.985 3.292 1.00 69.00 97 LYS A N 1
ATOM 802 C CA . LYS A 1 97 ? 31.801 5.827 3.225 1.00 69.00 97 LYS A CA 1
ATOM 803 C C . LYS A 1 97 ? 32.284 5.558 1.797 1.00 69.00 97 LYS A C 1
ATOM 805 O O . LYS A 1 97 ? 33.485 5.436 1.589 1.00 69.00 97 LYS A O 1
ATOM 810 N N . ILE A 1 98 ? 31.380 5.555 0.815 1.00 62.34 98 ILE A N 1
ATOM 811 C CA . ILE A 1 98 ? 31.732 5.410 -0.608 1.00 62.34 98 ILE A CA 1
ATOM 812 C C . ILE A 1 98 ? 32.664 6.547 -1.052 1.00 62.34 98 ILE A C 1
ATOM 814 O O . ILE A 1 98 ? 33.652 6.300 -1.738 1.00 62.34 98 ILE A O 1
ATOM 818 N N . PHE A 1 99 ? 32.399 7.787 -0.632 1.00 65.81 99 PHE A N 1
ATOM 819 C CA . PHE A 1 99 ? 33.238 8.939 -0.970 1.00 65.81 99 PHE A CA 1
ATOM 820 C C . PHE A 1 99 ? 34.639 8.828 -0.354 1.00 65.81 99 PHE A C 1
ATOM 822 O O . PHE A 1 99 ? 35.632 9.142 -1.011 1.00 65.81 99 PHE A O 1
ATOM 829 N N . LYS A 1 100 ? 34.729 8.347 0.892 1.00 70.12 100 LYS A N 1
ATOM 830 C CA . LYS A 1 100 ? 35.997 8.090 1.585 1.00 70.12 100 LYS A CA 1
ATOM 831 C C . LYS A 1 100 ? 36.803 6.975 0.916 1.00 70.12 100 LYS A C 1
ATOM 833 O O . LYS A 1 100 ? 38.008 7.140 0.744 1.00 70.12 100 LYS A O 1
ATOM 838 N N . ASP A 1 101 ? 36.147 5.888 0.519 1.00 61.94 101 ASP A N 1
ATOM 839 C CA . ASP A 1 101 ? 36.786 4.751 -0.152 1.00 61.94 101 ASP A CA 1
ATOM 840 C C . ASP A 1 101 ? 37.277 5.134 -1.561 1.00 61.94 101 ASP A C 1
ATOM 842 O O . ASP A 1 101 ? 38.375 4.763 -1.962 1.00 61.94 101 ASP A O 1
ATOM 846 N N . ILE A 1 102 ? 36.524 5.953 -2.304 1.00 65.94 102 ILE A N 1
ATOM 847 C CA . ILE A 1 102 ? 36.978 6.492 -3.599 1.00 65.94 102 ILE A CA 1
ATOM 848 C C . ILE A 1 102 ? 38.188 7.418 -3.413 1.00 65.94 102 ILE A C 1
ATOM 850 O O . ILE A 1 102 ? 39.144 7.358 -4.185 1.00 65.94 102 ILE A O 1
ATOM 854 N N . LYS A 1 103 ? 38.174 8.270 -2.382 1.00 68.25 103 LYS A N 1
ATOM 855 C CA . LYS A 1 103 ? 39.271 9.205 -2.110 1.00 68.25 103 LYS A CA 1
ATOM 856 C C . LYS A 1 103 ? 40.566 8.483 -1.730 1.00 68.25 103 LYS A C 1
ATOM 858 O O . LYS A 1 103 ? 41.622 8.859 -2.228 1.00 68.25 103 LYS A O 1
ATOM 863 N N . SER A 1 104 ? 40.490 7.434 -0.910 1.00 65.81 104 SER A N 1
ATOM 864 C CA . SER A 1 104 ? 41.670 6.643 -0.545 1.00 65.81 104 SER A CA 1
ATOM 865 C C . SER A 1 104 ? 42.259 5.892 -1.741 1.00 65.81 104 SER A C 1
ATOM 867 O O . SER A 1 104 ? 43.477 5.815 -1.859 1.00 65.81 104 SER A O 1
ATOM 869 N N . LEU A 1 105 ? 41.427 5.406 -2.668 1.00 61.28 105 LEU A N 1
ATOM 870 C CA . LEU A 1 105 ? 41.893 4.785 -3.914 1.00 61.28 105 LEU A CA 1
ATOM 871 C C . LEU A 1 105 ? 42.643 5.781 -4.816 1.00 61.28 105 LEU A C 1
ATOM 873 O O . LEU A 1 105 ? 43.697 5.450 -5.349 1.00 61.28 105 LEU A O 1
ATOM 877 N N . ILE A 1 106 ? 42.161 7.022 -4.919 1.00 64.12 106 ILE A N 1
ATOM 878 C CA . ILE A 1 106 ? 42.828 8.091 -5.687 1.00 64.12 106 ILE A CA 1
ATOM 879 C C . ILE A 1 106 ? 44.141 8.543 -5.013 1.00 64.12 106 ILE A C 1
ATOM 881 O O . ILE A 1 106 ? 45.131 8.846 -5.684 1.00 64.12 106 ILE A O 1
ATOM 885 N N . GLU A 1 107 ? 44.181 8.581 -3.679 1.00 59.62 107 GLU A N 1
ATOM 886 C CA . GLU A 1 107 ? 45.398 8.892 -2.913 1.00 59.62 107 GLU A CA 1
ATOM 887 C C . GLU A 1 107 ? 46.463 7.777 -3.020 1.00 59.62 107 GLU A C 1
ATOM 889 O O . GLU A 1 107 ? 47.660 8.064 -3.004 1.00 59.62 107 GLU A O 1
ATOM 894 N N . ILE A 1 108 ? 46.062 6.515 -3.208 1.00 53.56 108 ILE A N 1
ATOM 895 C CA . ILE A 1 108 ? 46.988 5.396 -3.463 1.00 53.56 108 ILE A CA 1
ATOM 896 C C . ILE A 1 108 ? 47.651 5.520 -4.848 1.00 53.56 108 ILE A C 1
ATOM 898 O O . ILE A 1 108 ? 48.869 5.348 -4.957 1.00 53.56 108 ILE A O 1
ATOM 902 N N . ASP A 1 109 ? 46.899 5.899 -5.884 1.00 47.81 109 ASP A N 1
ATOM 903 C CA . ASP A 1 109 ? 47.433 6.058 -7.249 1.00 47.81 109 ASP A CA 1
ATOM 904 C C . ASP A 1 109 ? 48.381 7.265 -7.396 1.00 47.81 109 ASP A C 1
ATOM 906 O O . ASP A 1 109 ? 49.269 7.271 -8.251 1.00 47.81 109 ASP A O 1
ATOM 910 N N . THR A 1 110 ? 48.261 8.275 -6.530 1.00 49.28 110 THR A N 1
ATOM 911 C CA . THR A 1 110 ? 49.131 9.467 -6.557 1.00 49.28 110 THR A CA 1
ATOM 912 C C . THR A 1 110 ? 50.462 9.274 -5.827 1.00 49.28 110 THR A C 1
ATOM 914 O O . THR A 1 110 ? 51.446 9.926 -6.177 1.00 49.28 110 THR A O 1
ATOM 917 N N . VAL A 1 111 ? 50.555 8.334 -4.879 1.00 50.06 111 VAL A N 1
ATOM 918 C CA . VAL A 1 111 ? 51.834 7.966 -4.238 1.00 50.06 111 VAL A CA 1
ATOM 919 C C . VAL A 1 111 ? 52.641 6.987 -5.109 1.00 50.06 111 VAL A C 1
ATOM 921 O O . VAL A 1 111 ? 53.874 6.988 -5.061 1.00 50.06 111 VAL A O 1
ATOM 924 N N . GLY A 1 112 ? 51.971 6.202 -5.961 1.00 46.25 112 GLY A N 1
ATOM 925 C CA . GLY A 1 112 ? 52.602 5.250 -6.884 1.00 46.25 112 GLY A CA 1
ATOM 926 C C . GLY A 1 112 ? 53.423 5.882 -8.016 1.00 46.25 112 GLY A C 1
ATOM 927 O O . GLY A 1 112 ? 54.373 5.264 -8.486 1.00 46.25 112 GLY A O 1
ATOM 928 N N . GLN A 1 113 ? 53.135 7.126 -8.416 1.00 44.53 113 GLN A N 1
ATOM 929 C CA . GLN A 1 113 ? 53.874 7.814 -9.491 1.00 44.53 113 GLN A CA 1
ATOM 930 C C . GLN A 1 113 ? 55.095 8.625 -9.010 1.00 44.53 113 GLN A C 1
ATOM 932 O O . GLN A 1 113 ? 55.784 9.242 -9.817 1.00 44.53 113 GLN A O 1
ATOM 937 N N . GLY A 1 114 ? 55.402 8.615 -7.707 1.00 44.69 114 GLY A N 1
ATOM 938 C CA . GLY A 1 114 ? 56.475 9.431 -7.120 1.00 44.69 114 GLY A CA 1
ATOM 939 C C . GLY A 1 114 ? 57.820 8.734 -6.874 1.00 44.69 114 GLY A C 1
ATOM 940 O O . GLY A 1 114 ? 58.713 9.372 -6.320 1.00 44.69 114 GLY A O 1
ATOM 941 N N . LYS A 1 115 ? 57.995 7.444 -7.210 1.00 45.59 115 LYS A N 1
ATOM 942 C CA . LYS A 1 115 ? 59.212 6.681 -6.838 1.00 45.59 115 LYS A CA 1
ATOM 943 C C . LYS A 1 115 ? 60.052 6.092 -7.981 1.00 45.59 115 LYS A C 1
ATOM 945 O O . LYS A 1 115 ? 61.014 5.392 -7.686 1.00 45.59 115 LYS A O 1
ATOM 950 N N . GLU A 1 116 ? 59.787 6.419 -9.246 1.00 44.00 116 GLU A N 1
ATOM 951 C CA . GLU A 1 116 ? 60.597 5.928 -10.386 1.00 44.00 116 GLU A CA 1
ATOM 952 C C . GLU A 1 116 ? 61.461 6.987 -11.094 1.00 44.00 116 GLU A C 1
ATO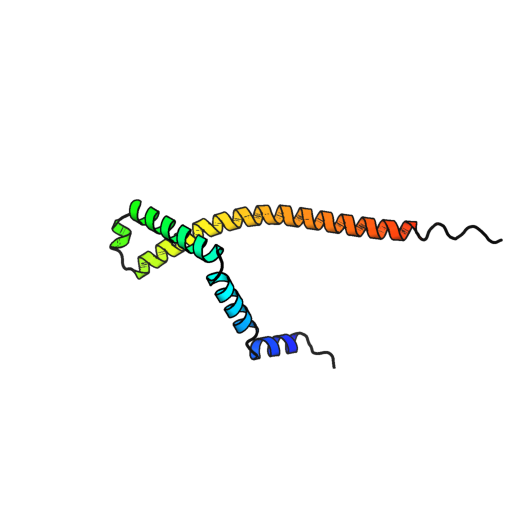M 954 O O . GLU A 1 116 ? 61.962 6.754 -12.187 1.00 44.00 116 GLU A O 1
ATOM 959 N N . GLN A 1 117 ? 61.737 8.130 -10.462 1.00 46.88 117 GLN A N 1
ATOM 960 C CA . GLN A 1 117 ? 62.755 9.066 -10.962 1.00 46.88 117 GLN A CA 1
ATOM 961 C C . GLN A 1 117 ? 63.841 9.302 -9.918 1.00 46.88 117 GLN A C 1
ATOM 963 O O . GLN A 1 117 ? 63.883 10.339 -9.265 1.00 46.88 117 GLN A O 1
ATOM 968 N N . GLN A 1 118 ? 64.710 8.304 -9.747 1.00 48.91 118 GLN A N 1
ATOM 969 C CA . GLN A 1 118 ? 66.090 8.494 -9.285 1.00 48.91 118 GLN A CA 1
ATOM 970 C C . GLN A 1 118 ? 66.901 7.212 -9.532 1.00 48.91 118 GLN A C 1
ATOM 972 O O . GLN A 1 118 ? 67.099 6.395 -8.634 1.00 48.91 118 GLN A O 1
ATOM 977 N N . LYS A 1 119 ? 67.335 7.021 -10.781 1.00 45.09 119 LYS A N 1
ATOM 978 C CA . LYS A 1 119 ? 68.590 6.359 -11.183 1.00 45.09 119 LYS A CA 1
ATOM 979 C C . LYS A 1 119 ? 68.762 6.541 -12.698 1.00 45.09 119 LYS A C 1
ATOM 981 O O . LYS A 1 119 ? 67.788 6.354 -13.416 1.00 45.09 119 LYS A O 1
ATOM 986 N N . ALA A 1 120 ? 69.996 6.827 -13.122 1.00 42.34 120 ALA A N 1
ATOM 987 C CA . ALA A 1 120 ? 70.430 7.429 -14.396 1.00 42.34 120 ALA A CA 1
ATOM 988 C C . ALA A 1 120 ? 70.326 8.968 -14.337 1.00 42.34 120 ALA A C 1
ATOM 990 O O . ALA A 1 120 ? 69.224 9.497 -14.234 1.00 42.34 120 ALA A O 1
ATOM 991 N N . ASP A 1 121 ? 71.403 9.749 -14.257 1.00 39.97 121 ASP A N 1
ATOM 992 C CA . ASP A 1 121 ? 72.816 9.528 -14.613 1.00 39.97 121 ASP A CA 1
ATOM 993 C C . ASP A 1 121 ? 73.789 10.098 -13.566 1.00 39.97 121 ASP A C 1
ATOM 995 O O . ASP A 1 121 ? 73.424 11.087 -12.886 1.00 39.97 121 ASP A O 1
#

Secondary structure (DSSP, 8-state):
-PPPHHHHHHHHHHTTHHHHHHHHHHHHHHHSHHHHHHHHHHHHHHHHHHHH-GGGGGS-HHHHHHHHHHHHHHHHHHHHHHHHHHHHHHHHHHHHHHHHHHHHHHHHHHHHTTSS-----